Protein AF-A0A4Q0QHQ0-F1 (afdb_monomer_lite)

Organism: NCBI:txid1325107

Sequence (138 aa):
MHSSSEDHAFSLADEMQIGAAGAETFWRFRQLMLHGYKPNYEHSREDAFWFEHPRKSFAHRSVALYSTGVVRSIFAREDTVFERWDKEGFADFLRNVPHPNWWERSRETRQKIYTVIFAVILYSLLFLGIRIVTGMFK

Secondary structure (DSSP, 8-state):
---TTHHHHHHHHHHHHHHHHHHHHHHHHHHHHHTT-EEEEEEEETTEEEEE-S-TT-TT-EEEEETTS-EEESS-SS--EE-TT-HHHHHHHHHHSPPPPHHHHHHHHHHHHHHHHHHHHHHHHHHHHHHHHHHHT-

pLDDT: mean 84.76, std 11.81, range [51.62, 97.0]

Foldseek 3Di:
DPPPPVVVVVVVVVVVLLVLQQVLLVVLVVLCVVQAWDWDPVPADPFWTWTAHLDPPDQQRIWIQGSSNKIWRDRHPDTDIQHSPNPPVSVVVSVPRDRDDPCSVCVVVVVVVVVVVVVVVVVVVVVVVVVVVVVVVD

Radius of gyration: 25.5 Å; chains: 1; bounding box: 63×45×80 Å

Structure (mmCIF, N/CA/C/O backbone):
data_AF-A0A4Q0QHQ0-F1
#
_entry.id   AF-A0A4Q0QHQ0-F1
#
loop_
_atom_site.group_PDB
_atom_site.id
_atom_site.type_symbol
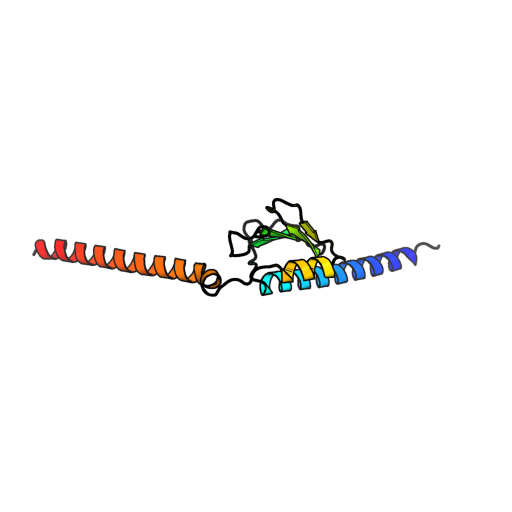_atom_site.label_atom_id
_atom_site.label_alt_id
_atom_site.label_comp_id
_atom_site.label_asym_id
_atom_site.label_entity_id
_atom_site.label_seq_id
_atom_site.pdbx_PDB_ins_code
_atom_site.Cartn_x
_atom_site.Cartn_y
_atom_site.Cartn_z
_atom_site.occupancy
_atom_site.B_iso_or_equiv
_atom_site.auth_seq_id
_atom_site.auth_comp_id
_atom_site.auth_asym_id
_atom_site.auth_atom_id
_atom_site.pdbx_PDB_model_num
ATOM 1 N N . MET A 1 1 ? 30.408 31.390 -30.129 1.00 51.62 1 MET A N 1
ATOM 2 C CA . MET A 1 1 ? 28.972 31.553 -29.809 1.00 51.62 1 MET A CA 1
ATOM 3 C C . MET A 1 1 ? 28.211 30.340 -30.342 1.00 51.62 1 MET A C 1
ATOM 5 O O . MET A 1 1 ? 27.749 30.365 -31.474 1.00 51.62 1 MET A O 1
ATOM 9 N N . HIS A 1 2 ? 28.164 29.245 -29.579 1.00 52.47 2 HIS A N 1
ATOM 10 C CA . HIS A 1 2 ? 27.413 28.023 -29.931 1.00 52.47 2 HIS A CA 1
ATOM 11 C C . HIS A 1 2 ? 26.701 27.389 -28.716 1.00 52.47 2 HIS A C 1
ATOM 13 O O . HIS A 1 2 ? 26.157 26.305 -28.825 1.00 52.47 2 HIS A O 1
ATOM 19 N N . SER A 1 3 ? 26.658 28.085 -27.571 1.00 55.19 3 SER A N 1
ATOM 20 C CA . SER A 1 3 ? 26.188 27.527 -26.290 1.00 55.19 3 SER A CA 1
ATOM 21 C C . SER A 1 3 ? 24.677 27.649 -26.051 1.00 55.19 3 SER A C 1
ATOM 23 O O . SER A 1 3 ? 24.160 27.017 -25.149 1.00 55.19 3 SER A O 1
ATOM 25 N N . SER A 1 4 ? 23.945 28.465 -26.819 1.00 59.22 4 SER A N 1
ATOM 26 C CA . SER A 1 4 ? 22.555 28.820 -26.465 1.00 59.22 4 SER A CA 1
ATOM 27 C C . SER A 1 4 ? 21.500 27.794 -26.901 1.00 59.22 4 SER A C 1
ATOM 29 O O . SER A 1 4 ? 20.364 27.868 -26.440 1.00 59.22 4 SER A O 1
ATOM 31 N N . SER A 1 5 ? 21.833 26.877 -27.812 1.00 58.81 5 SER A N 1
ATOM 32 C CA . SER A 1 5 ? 20.878 25.912 -28.381 1.00 58.81 5 SER A CA 1
ATOM 33 C C . SER A 1 5 ? 20.788 24.627 -27.552 1.00 58.81 5 SER A C 1
ATOM 35 O O . SER A 1 5 ? 19.720 24.026 -27.461 1.00 58.81 5 SER A O 1
ATOM 37 N N . GLU A 1 6 ? 21.904 24.209 -26.950 1.00 57.81 6 GLU A N 1
ATOM 38 C CA . GLU A 1 6 ? 22.004 22.965 -26.174 1.00 57.81 6 GLU A CA 1
ATOM 39 C C . GLU A 1 6 ? 21.346 23.108 -24.793 1.00 57.81 6 GLU A C 1
ATOM 41 O O . GLU A 1 6 ? 20.604 22.218 -24.378 1.00 57.81 6 GLU A O 1
ATOM 46 N N . ASP A 1 7 ? 21.488 24.270 -24.149 1.00 58.97 7 ASP A N 1
ATOM 47 C CA . ASP A 1 7 ? 20.887 24.552 -22.836 1.00 58.97 7 ASP A CA 1
ATOM 48 C C . ASP A 1 7 ? 19.343 24.548 -22.876 1.00 58.97 7 ASP A C 1
ATOM 50 O O . ASP A 1 7 ? 18.677 24.101 -21.939 1.00 58.97 7 ASP A O 1
ATOM 54 N N . HIS A 1 8 ? 18.744 24.981 -23.992 1.00 59.06 8 HIS A N 1
ATOM 55 C CA . HIS A 1 8 ? 17.288 24.950 -24.179 1.00 59.06 8 HIS A CA 1
ATOM 56 C C . HIS A 1 8 ? 16.748 23.553 -24.515 1.00 59.06 8 HIS A C 1
ATOM 58 O O . HIS A 1 8 ? 15.658 23.196 -24.065 1.00 59.06 8 HIS A O 1
ATOM 64 N N . ALA A 1 9 ? 17.495 22.750 -25.279 1.00 60.69 9 ALA A N 1
ATOM 65 C CA . ALA A 1 9 ? 17.111 21.373 -25.585 1.00 60.69 9 ALA A CA 1
ATOM 66 C C . ALA A 1 9 ? 17.186 20.472 -24.340 1.00 60.69 9 ALA A C 1
ATOM 68 O O . ALA A 1 9 ? 16.328 19.608 -24.157 1.00 60.69 9 ALA A O 1
ATOM 69 N N . PHE A 1 10 ? 18.165 20.716 -23.462 1.00 56.22 10 PHE A N 1
ATOM 70 C CA . PHE A 1 10 ? 18.301 20.017 -22.185 1.00 56.22 10 PHE A CA 1
ATOM 71 C C . PHE A 1 10 ? 17.127 20.325 -21.240 1.00 56.22 10 PHE A C 1
ATOM 73 O O . PHE A 1 10 ? 16.540 19.405 -20.681 1.00 56.22 10 PHE A O 1
ATOM 80 N N . SER A 1 11 ? 16.706 21.593 -21.151 1.00 65.62 11 SER A N 1
ATOM 81 C CA . SER A 1 11 ? 15.572 22.028 -20.317 1.00 65.62 11 SER A CA 1
ATOM 82 C C . SER A 1 11 ? 14.230 21.399 -20.731 1.00 65.62 11 SER A C 1
ATOM 84 O O . SER A 1 11 ? 13.492 20.889 -19.889 1.00 65.62 11 SER A O 1
ATOM 86 N N . LEU A 1 12 ? 13.935 21.340 -22.037 1.00 63.28 12 LEU A N 1
ATOM 87 C CA . LEU A 1 12 ? 12.697 20.728 -22.542 1.00 63.28 12 LEU A CA 1
ATOM 88 C C . LEU A 1 12 ? 12.671 19.205 -22.357 1.00 63.28 12 LEU A C 1
ATOM 90 O O . LEU A 1 12 ? 11.620 18.634 -22.060 1.00 63.28 12 LEU A O 1
ATOM 94 N N . ALA A 1 13 ? 13.815 18.536 -22.529 1.00 66.12 13 ALA A N 1
ATOM 95 C CA . ALA A 1 13 ? 13.920 17.099 -22.300 1.00 66.12 13 ALA A CA 1
ATOM 96 C C . ALA A 1 13 ? 13.694 16.749 -20.821 1.00 66.12 13 ALA A C 1
ATOM 98 O O . ALA A 1 13 ? 12.980 15.788 -20.529 1.00 66.12 13 ALA A O 1
ATOM 99 N N . ASP A 1 14 ? 14.239 17.551 -19.904 1.00 63.91 14 ASP A N 1
ATOM 100 C CA . ASP A 1 14 ? 14.051 17.376 -18.462 1.00 63.91 14 ASP A CA 1
ATOM 101 C C . ASP A 1 14 ? 12.592 17.627 -18.053 1.00 63.91 14 ASP A C 1
ATOM 103 O O . ASP A 1 14 ? 11.983 16.815 -17.356 1.00 63.91 14 ASP A O 1
ATOM 107 N N . GLU A 1 15 ? 11.967 18.687 -18.571 1.00 63.06 15 GLU A N 1
ATOM 108 C CA . GLU A 1 15 ? 10.570 19.019 -18.275 1.00 63.06 15 GLU A CA 1
ATOM 109 C C . GLU A 1 15 ? 9.596 17.943 -18.796 1.00 63.06 15 GLU A C 1
ATOM 111 O O . GLU A 1 15 ? 8.678 17.517 -18.083 1.00 63.06 15 GLU A O 1
ATOM 116 N N . MET A 1 16 ? 9.839 17.404 -19.998 1.00 65.38 16 MET A N 1
ATOM 117 C CA . MET A 1 16 ? 9.074 16.269 -20.531 1.00 65.38 16 MET A CA 1
ATOM 118 C C . MET A 1 16 ? 9.296 14.987 -19.717 1.00 65.38 16 MET A C 1
ATOM 120 O O . MET A 1 16 ? 8.347 14.228 -19.493 1.00 65.38 16 MET A O 1
ATOM 124 N N . GLN A 1 17 ? 10.519 14.735 -19.238 1.00 65.06 17 GLN A N 1
ATOM 125 C CA . GLN A 1 17 ? 10.809 13.573 -18.398 1.00 65.06 17 GLN A CA 1
ATOM 126 C C . GLN A 1 17 ? 10.149 13.666 -17.020 1.00 65.06 17 GLN A C 1
ATOM 128 O O . GLN A 1 17 ? 9.638 12.643 -16.543 1.00 65.06 17 GLN A O 1
ATOM 133 N N . ILE A 1 18 ? 10.105 14.859 -16.419 1.00 70.69 18 ILE A N 1
ATOM 134 C CA . ILE A 1 18 ? 9.417 15.143 -15.152 1.00 70.69 18 ILE A CA 1
ATOM 135 C C . ILE A 1 18 ? 7.903 14.977 -15.323 1.00 70.69 18 ILE A C 1
ATOM 137 O O . ILE A 1 18 ? 7.268 14.264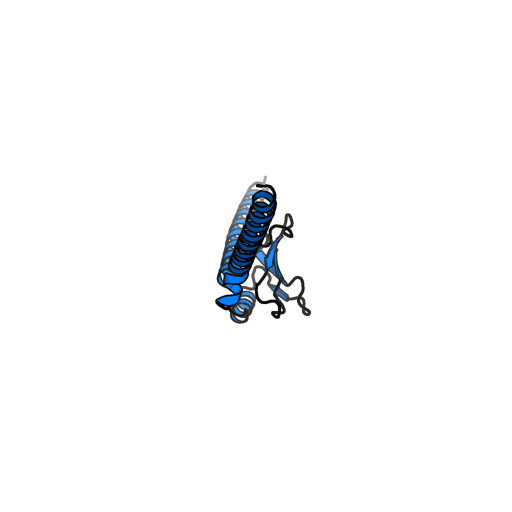 -14.541 1.00 70.69 18 ILE A O 1
ATOM 141 N N . GLY A 1 19 ? 7.318 15.543 -16.385 1.00 71.12 19 GLY A N 1
ATOM 142 C CA . GLY A 1 19 ? 5.889 15.404 -16.682 1.00 71.12 19 GLY A CA 1
ATOM 143 C C . GLY A 1 19 ? 5.468 13.946 -16.900 1.00 71.12 19 GLY A C 1
ATOM 144 O O . GLY A 1 19 ? 4.481 13.476 -16.328 1.00 71.12 19 GLY A O 1
ATOM 145 N N . ALA A 1 20 ? 6.266 13.186 -17.654 1.00 74.19 20 ALA 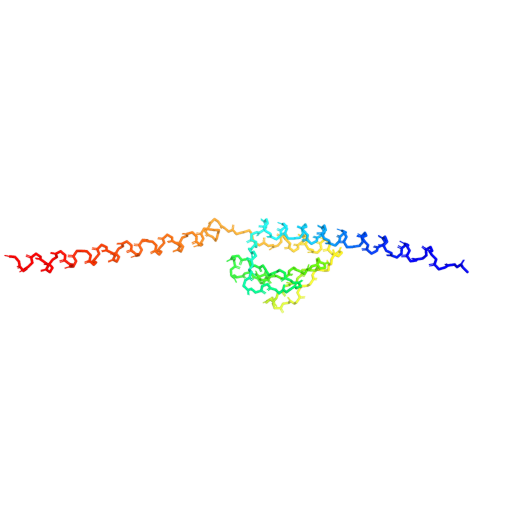A N 1
ATOM 146 C CA . ALA A 1 20 ? 6.039 11.757 -17.848 1.00 74.19 20 ALA A CA 1
ATOM 147 C C . ALA A 1 20 ? 6.238 10.942 -16.554 1.00 74.19 20 ALA A C 1
ATOM 149 O O . ALA A 1 20 ? 5.648 9.870 -16.418 1.00 74.19 20 ALA A O 1
ATOM 150 N N . ALA A 1 21 ? 7.070 11.410 -15.614 1.00 75.44 21 ALA A N 1
ATOM 151 C CA . ALA A 1 21 ? 7.304 10.723 -14.342 1.00 75.44 21 ALA A CA 1
ATOM 152 C C . ALA A 1 21 ? 6.081 10.882 -13.450 1.00 75.44 21 ALA A C 1
ATOM 154 O O . ALA A 1 21 ? 5.552 9.897 -12.945 1.00 75.44 21 ALA A O 1
ATOM 155 N N . GLY A 1 22 ? 5.573 12.112 -13.347 1.00 84.62 22 GLY A N 1
ATOM 156 C CA . GLY A 1 22 ? 4.368 12.420 -12.587 1.00 84.62 22 GLY A CA 1
ATOM 157 C C . GLY A 1 22 ? 3.144 11.652 -13.086 1.00 84.62 22 GLY A C 1
ATOM 158 O O . GLY A 1 22 ? 2.407 11.088 -12.277 1.00 84.62 22 GLY A O 1
ATOM 159 N N . ALA A 1 23 ? 2.952 11.565 -14.407 1.00 87.75 23 ALA A N 1
ATOM 160 C CA . ALA A 1 23 ? 1.840 10.816 -14.994 1.00 87.75 23 ALA A CA 1
ATOM 161 C C . ALA A 1 23 ? 1.897 9.315 -14.653 1.00 87.75 23 ALA A C 1
ATOM 163 O O . ALA A 1 23 ? 0.879 8.725 -14.284 1.00 87.75 23 ALA A O 1
ATOM 164 N N . GLU A 1 24 ? 3.084 8.708 -14.732 1.00 89.50 24 GLU A N 1
ATOM 165 C CA . GLU A 1 24 ? 3.282 7.293 -14.408 1.00 89.50 24 GLU A CA 1
ATOM 166 C C . GLU A 1 24 ? 3.093 7.029 -12.909 1.00 89.50 24 GLU A C 1
ATOM 168 O O . GLU A 1 24 ? 2.333 6.139 -12.526 1.00 89.50 24 GLU A O 1
ATOM 173 N N . THR A 1 25 ? 3.710 7.848 -12.052 1.00 91.94 25 THR A N 1
ATOM 174 C CA . THR A 1 25 ? 3.550 7.775 -10.595 1.00 91.94 25 THR A CA 1
ATOM 175 C C . THR A 1 25 ? 2.078 7.878 -10.206 1.00 91.94 25 THR A C 1
ATOM 177 O O . THR A 1 25 ? 1.580 7.057 -9.436 1.00 91.94 25 THR A O 1
ATOM 180 N N . PHE A 1 26 ? 1.344 8.833 -10.781 1.00 92.25 26 PHE A N 1
ATOM 181 C CA . PHE A 1 26 ? -0.080 9.004 -10.507 1.00 92.25 26 PHE A CA 1
ATOM 182 C C . PHE A 1 26 ? -0.923 7.820 -10.999 1.00 92.25 26 PHE A C 1
ATOM 184 O O . PHE A 1 26 ? -1.844 7.375 -10.307 1.00 92.25 26 PHE A O 1
ATOM 191 N N . TRP A 1 27 ? -0.605 7.265 -12.171 1.00 93.69 27 TRP A N 1
ATOM 192 C CA . TRP A 1 27 ? -1.280 6.068 -12.663 1.00 93.69 27 TRP A CA 1
ATOM 193 C C . TRP A 1 27 ? -1.066 4.881 -11.714 1.00 93.69 27 TRP A C 1
ATOM 195 O O . TRP A 1 27 ? -2.046 4.257 -11.299 1.00 93.69 27 TRP A O 1
ATOM 205 N N . ARG A 1 28 ? 0.176 4.620 -11.285 1.00 94.94 28 ARG A N 1
ATOM 206 C CA . ARG A 1 28 ? 0.504 3.539 -10.336 1.00 94.94 28 ARG A CA 1
ATOM 207 C C . ARG A 1 28 ? -0.160 3.744 -8.980 1.00 94.94 28 ARG A C 1
ATOM 209 O O . ARG A 1 28 ? -0.755 2.809 -8.448 1.00 94.94 28 ARG A O 1
ATOM 216 N N . PHE A 1 29 ? -0.146 4.975 -8.470 1.00 95.12 29 PHE A N 1
ATOM 217 C CA . PHE A 1 29 ? -0.865 5.376 -7.259 1.00 95.12 29 PHE A CA 1
ATOM 218 C C . PHE A 1 29 ? -2.343 4.975 -7.338 1.00 95.12 29 PHE A C 1
ATOM 220 O O . PHE A 1 29 ? -2.860 4.263 -6.473 1.00 95.12 29 PHE A O 1
ATOM 227 N N . ARG A 1 30 ? -3.020 5.375 -8.422 1.00 95.19 30 ARG A N 1
ATOM 228 C CA . ARG A 1 30 ? -4.435 5.059 -8.636 1.00 95.19 30 ARG A CA 1
ATOM 229 C C . ARG A 1 30 ? -4.666 3.553 -8.727 1.00 95.19 30 ARG A C 1
ATOM 231 O O . ARG A 1 30 ? -5.637 3.061 -8.156 1.00 95.19 30 ARG A O 1
ATOM 238 N N . GLN A 1 31 ? -3.802 2.819 -9.425 1.00 95.31 31 GLN A N 1
ATOM 239 C CA . GLN A 1 31 ? -3.946 1.370 -9.560 1.00 95.31 31 GLN A CA 1
ATOM 240 C C . GLN A 1 31 ? -3.808 0.641 -8.224 1.00 95.31 31 GLN A C 1
ATOM 242 O O . GLN A 1 31 ? -4.639 -0.216 -7.924 1.00 95.31 31 GLN A O 1
ATOM 247 N N . LEU A 1 32 ? -2.829 1.012 -7.396 1.00 95.12 32 LEU A N 1
ATOM 248 C CA . LEU A 1 32 ? -2.674 0.449 -6.054 1.00 95.12 32 LEU A CA 1
ATOM 249 C C . LEU A 1 32 ? -3.953 0.653 -5.230 1.00 95.12 32 LEU A C 1
ATOM 251 O O . LEU A 1 32 ? -4.487 -0.303 -4.663 1.00 95.12 32 LEU A O 1
ATOM 255 N N . MET A 1 33 ? -4.511 1.867 -5.239 1.00 93.38 33 MET A N 1
ATOM 256 C CA . MET A 1 33 ? -5.763 2.160 -4.534 1.00 93.38 33 MET A CA 1
ATOM 257 C C . MET A 1 33 ? -6.952 1.341 -5.049 1.00 93.38 33 MET A C 1
ATOM 259 O O . MET A 1 33 ? -7.731 0.817 -4.252 1.00 93.38 33 MET A O 1
ATOM 263 N N . LEU A 1 34 ? -7.091 1.192 -6.371 1.00 92.69 34 LEU A N 1
ATOM 264 C CA . LEU A 1 34 ? -8.156 0.378 -6.970 1.00 92.69 34 LEU A CA 1
ATOM 265 C C . LEU A 1 34 ? -8.064 -1.097 -6.557 1.00 92.69 34 LEU A C 1
ATOM 267 O O . LEU A 1 34 ? -9.093 -1.751 -6.383 1.00 92.69 34 LEU A O 1
ATOM 271 N N . HIS A 1 35 ? -6.850 -1.599 -6.332 1.00 93.44 35 HIS A N 1
ATOM 272 C CA . HIS A 1 35 ? -6.604 -2.961 -5.859 1.00 93.44 35 HIS A CA 1
ATOM 273 C C . HIS A 1 35 ? -6.659 -3.089 -4.329 1.00 93.44 35 HIS A C 1
ATOM 275 O O . HIS A 1 35 ? -6.412 -4.160 -3.788 1.00 93.44 35 HIS A O 1
ATOM 281 N N . GLY A 1 36 ? -7.071 -2.033 -3.621 1.00 91.62 36 GLY A N 1
ATOM 282 C CA . GLY A 1 36 ? -7.365 -2.085 -2.191 1.00 91.62 36 GLY A CA 1
ATOM 283 C C . GLY A 1 36 ? -6.202 -1.725 -1.278 1.00 91.62 36 GLY A C 1
ATOM 284 O O . GLY A 1 36 ? -6.357 -1.824 -0.059 1.00 91.62 36 GLY A O 1
ATOM 285 N N . TYR A 1 37 ? -5.070 -1.286 -1.828 1.00 94.12 37 TYR A N 1
ATOM 286 C CA . TYR A 1 37 ? -4.025 -0.678 -1.019 1.00 94.12 37 TYR A CA 1
ATOM 287 C C . TYR A 1 37 ? -4.497 0.654 -0.443 1.00 94.12 37 TYR A C 1
ATOM 289 O O . TYR A 1 37 ? -5.138 1.459 -1.121 1.00 94.12 37 TYR A O 1
ATOM 297 N N . LYS A 1 38 ? -4.142 0.904 0.815 1.00 92.94 38 LYS A N 1
ATOM 298 C CA . LYS A 1 38 ? -4.406 2.166 1.501 1.00 92.94 38 LYS A CA 1
ATOM 299 C C . LYS A 1 38 ? -3.098 2.911 1.748 1.00 92.94 38 LYS A C 1
ATOM 301 O O . LYS A 1 38 ? -2.146 2.271 2.194 1.00 92.94 38 LYS A O 1
ATOM 306 N N . PRO A 1 39 ? -3.041 4.228 1.497 1.00 92.94 39 PRO A N 1
ATOM 307 C CA . PRO A 1 39 ? -1.872 5.017 1.851 1.00 92.94 39 PRO A CA 1
ATOM 308 C C . PRO A 1 39 ? -1.674 5.014 3.373 1.00 92.94 39 PRO A C 1
ATOM 310 O O . PRO A 1 39 ? -2.615 5.242 4.135 1.00 92.94 39 PRO A O 1
ATOM 313 N N . ASN A 1 40 ? -0.445 4.745 3.805 1.00 91.31 40 ASN A N 1
ATOM 314 C CA . ASN A 1 40 ? 0.001 4.838 5.188 1.00 91.31 40 ASN A CA 1
ATOM 315 C C . ASN A 1 40 ? 0.848 6.111 5.342 1.00 91.31 40 ASN A C 1
ATOM 317 O O . ASN A 1 40 ? 2.044 6.135 5.041 1.00 91.31 40 ASN A O 1
ATOM 321 N N . TYR A 1 41 ? 0.207 7.187 5.797 1.00 85.44 41 TYR A N 1
ATOM 322 C CA . TYR A 1 41 ? 0.853 8.493 5.959 1.00 85.44 41 TYR A CA 1
ATOM 323 C C . TYR A 1 41 ? 1.828 8.547 7.137 1.00 85.44 41 TYR A C 1
ATOM 325 O O . TYR A 1 41 ? 2.733 9.370 7.123 1.00 85.44 41 TYR A O 1
ATOM 333 N N . GLU A 1 42 ? 1.688 7.659 8.124 1.00 84.88 42 GLU A N 1
ATOM 334 C CA . GLU A 1 42 ? 2.579 7.626 9.291 1.00 84.88 42 GLU A CA 1
ATOM 335 C C . GLU A 1 42 ? 4.003 7.198 8.915 1.00 84.88 42 GLU A C 1
ATOM 337 O O . GLU A 1 42 ? 4.964 7.608 9.558 1.00 84.88 42 GLU A O 1
ATOM 342 N N . HIS A 1 43 ? 4.140 6.389 7.861 1.00 80.25 43 HIS A N 1
ATOM 343 C CA . HIS A 1 43 ? 5.423 5.839 7.408 1.00 80.25 43 HIS A CA 1
ATOM 344 C C . HIS A 1 43 ? 5.916 6.457 6.097 1.00 80.25 43 HIS A C 1
ATOM 346 O O . HIS A 1 43 ? 6.982 6.087 5.605 1.00 80.25 43 HIS A O 1
ATOM 352 N N . SER A 1 44 ? 5.146 7.382 5.521 1.00 77.38 44 SER A N 1
ATOM 353 C CA . SER A 1 44 ? 5.532 8.050 4.282 1.00 77.38 44 SER A CA 1
ATOM 354 C C . SER A 1 44 ? 6.751 8.940 4.535 1.00 77.38 44 SER A C 1
ATOM 356 O O . SER A 1 44 ? 6.789 9.702 5.500 1.00 77.38 44 SER A O 1
ATOM 358 N N . ARG A 1 45 ? 7.766 8.806 3.680 1.00 78.19 45 ARG A N 1
ATOM 359 C CA . ARG A 1 45 ? 8.983 9.632 3.698 1.00 78.19 45 ARG A CA 1
ATOM 360 C C . ARG A 1 45 ? 8.904 10.670 2.585 1.00 78.19 45 ARG A C 1
ATOM 362 O O . ARG A 1 45 ? 8.045 10.567 1.714 1.00 78.19 45 ARG A O 1
ATOM 369 N N . GLU A 1 46 ? 9.806 11.649 2.609 1.00 74.44 46 GLU A N 1
ATOM 370 C CA . GLU A 1 46 ? 9.829 12.765 1.649 1.00 74.44 46 GLU A CA 1
ATOM 371 C C . GLU A 1 46 ? 9.827 12.312 0.176 1.00 74.44 46 GLU A C 1
ATOM 373 O O . GLU A 1 46 ? 9.281 13.007 -0.676 1.00 74.44 46 GLU A O 1
ATOM 378 N N . ASP A 1 47 ? 10.370 11.130 -0.126 1.00 86.94 47 ASP A N 1
ATOM 379 C CA . ASP A 1 47 ? 10.528 10.598 -1.481 1.00 86.94 47 ASP A CA 1
ATOM 380 C C . ASP A 1 47 ? 9.600 9.419 -1.829 1.00 86.94 47 ASP A C 1
ATOM 382 O O . ASP A 1 47 ? 9.571 8.991 -2.988 1.00 86.94 47 ASP A O 1
ATOM 386 N N . ALA A 1 48 ? 8.836 8.892 -0.862 1.00 91.12 48 ALA A N 1
ATOM 387 C CA . ALA A 1 48 ? 8.062 7.667 -1.040 1.00 91.12 48 ALA A CA 1
ATOM 388 C C . ALA A 1 48 ? 6.738 7.647 -0.265 1.00 91.12 48 ALA A C 1
ATOM 390 O O . ALA A 1 48 ? 6.690 7.789 0.961 1.00 91.12 48 ALA A O 1
ATOM 391 N N . PHE A 1 49 ? 5.666 7.325 -0.986 1.00 92.38 49 PHE A N 1
ATOM 392 C CA . PHE A 1 49 ? 4.356 7.029 -0.421 1.00 92.38 49 PHE A CA 1
ATOM 393 C C . PHE A 1 49 ? 4.255 5.555 -0.058 1.00 92.38 49 PHE A C 1
ATOM 395 O O . PHE A 1 49 ? 4.442 4.675 -0.900 1.00 92.38 49 PHE A O 1
ATOM 402 N N . TRP A 1 50 ? 3.930 5.283 1.201 1.00 94.38 50 TRP A N 1
ATOM 403 C CA . TRP A 1 50 ? 3.763 3.920 1.689 1.00 94.38 50 TRP A CA 1
ATOM 404 C C . TRP A 1 50 ? 2.321 3.471 1.526 1.00 94.38 50 TRP A C 1
ATOM 406 O O . TRP A 1 50 ? 1.386 4.231 1.766 1.00 94.38 50 TRP A O 1
ATOM 416 N N . PHE A 1 51 ? 2.144 2.211 1.157 1.00 94.88 51 PHE A N 1
ATOM 417 C CA . PHE A 1 51 ? 0.848 1.595 0.944 1.00 94.88 51 PHE A CA 1
ATOM 418 C C . PHE A 1 51 ? 0.758 0.273 1.679 1.00 94.88 51 PHE A C 1
ATOM 420 O O . PHE A 1 51 ? 1.690 -0.528 1.652 1.00 94.88 51 PHE A O 1
ATOM 427 N N . GLU A 1 52 ? -0.402 0.012 2.272 1.00 93.75 52 GLU A N 1
ATOM 428 C CA . GLU A 1 52 ? -0.706 -1.254 2.922 1.00 93.75 52 GLU A CA 1
ATOM 429 C C . GLU A 1 52 ? -1.957 -1.908 2.354 1.00 93.75 52 GLU A C 1
ATOM 431 O O . GLU A 1 52 ? -3.021 -1.300 2.239 1.00 93.75 52 GLU A O 1
ATOM 436 N N . HIS A 1 53 ? -1.839 -3.195 2.064 1.00 93.19 53 HIS A N 1
ATOM 437 C CA . HIS A 1 53 ? -2.951 -4.054 1.724 1.00 93.19 53 HIS A CA 1
ATOM 438 C C . HIS A 1 53 ? -3.624 -4.583 3.009 1.00 93.19 53 HIS A C 1
ATOM 440 O O . HIS A 1 53 ? -2.935 -4.980 3.958 1.00 93.19 53 HIS A O 1
ATOM 446 N N . PRO A 1 54 ? -4.967 -4.655 3.079 1.00 90.19 54 PRO A N 1
ATOM 447 C CA . PRO A 1 54 ? -5.673 -5.117 4.279 1.00 90.19 54 PRO A CA 1
ATOM 448 C C . PRO A 1 54 ? -5.476 -6.614 4.570 1.00 90.19 54 PRO A C 1
ATOM 450 O O . PRO A 1 54 ? -5.609 -7.054 5.719 1.00 90.19 54 PRO A O 1
ATOM 453 N N . ARG A 1 55 ? -5.152 -7.412 3.546 1.00 90.06 55 ARG A N 1
ATOM 454 C CA . ARG A 1 55 ? -4.931 -8.856 3.684 1.00 90.06 55 ARG A CA 1
ATOM 455 C C . ARG A 1 55 ? -3.545 -9.145 4.257 1.00 90.06 55 ARG A C 1
ATOM 457 O O . ARG A 1 55 ? -2.542 -9.066 3.556 1.00 90.06 55 ARG A O 1
ATOM 464 N N . LYS A 1 56 ? -3.504 -9.542 5.532 1.00 85.69 56 LYS A N 1
ATOM 465 C CA . LYS A 1 56 ? -2.256 -9.767 6.286 1.00 85.69 56 LYS A CA 1
ATOM 466 C C . LYS A 1 56 ? -1.377 -10.905 5.766 1.00 85.69 56 LYS A C 1
ATOM 468 O O . LYS A 1 56 ? -0.176 -10.862 5.980 1.00 85.69 56 LYS A O 1
ATOM 473 N N . SER A 1 57 ? -1.972 -11.914 5.132 1.00 87.38 57 SER A N 1
ATOM 474 C CA . SER A 1 57 ? -1.251 -13.082 4.613 1.00 87.38 57 SER A CA 1
ATOM 475 C C . SER A 1 57 ? -0.623 -12.863 3.237 1.00 87.38 57 SER A C 1
ATOM 477 O O . SER A 1 57 ? 0.028 -13.766 2.723 1.00 87.38 57 SER A O 1
ATOM 479 N N . PHE A 1 58 ? -0.831 -11.699 2.618 1.00 89.62 58 PHE A N 1
ATOM 480 C CA . PHE A 1 58 ? -0.260 -11.405 1.311 1.00 89.62 58 PHE A CA 1
ATOM 481 C C . PHE A 1 58 ? 1.209 -10.982 1.442 1.00 89.62 58 PHE A C 1
ATOM 483 O O . PHE A 1 58 ? 1.524 -10.108 2.246 1.00 89.62 58 PHE A O 1
ATOM 490 N N . ALA A 1 59 ? 2.103 -11.584 0.653 1.00 89.69 59 ALA A N 1
ATOM 491 C CA . ALA A 1 59 ? 3.547 -11.348 0.755 1.00 89.69 59 ALA A CA 1
ATOM 492 C C . ALA A 1 59 ? 3.932 -9.888 0.462 1.00 89.69 59 ALA A C 1
ATOM 494 O O . ALA A 1 59 ? 4.744 -9.304 1.174 1.00 89.69 59 ALA A O 1
ATOM 495 N N . HIS A 1 60 ? 3.279 -9.264 -0.520 1.00 91.44 60 HIS A N 1
ATOM 496 C CA . HIS A 1 60 ? 3.498 -7.864 -0.901 1.00 91.44 60 HIS A CA 1
ATOM 497 C C . HIS A 1 60 ? 2.494 -6.932 -0.221 1.00 91.44 60 HIS A C 1
ATOM 499 O O . HIS A 1 60 ? 1.954 -6.006 -0.830 1.00 91.44 60 HIS A O 1
ATOM 505 N N . ARG A 1 61 ? 2.186 -7.204 1.055 1.00 91.56 61 ARG A N 1
ATOM 506 C CA . ARG A 1 61 ? 1.234 -6.403 1.832 1.00 91.56 61 ARG A CA 1
ATOM 507 C C . ARG A 1 61 ? 1.638 -4.934 1.874 1.00 91.56 61 ARG A C 1
ATOM 509 O O . ARG A 1 61 ? 0.758 -4.085 1.816 1.00 91.56 61 ARG A O 1
ATOM 516 N N . SER A 1 62 ? 2.928 -4.644 1.992 1.00 93.69 62 SER A N 1
ATOM 517 C CA . SER A 1 62 ? 3.423 -3.275 2.086 1.00 93.69 62 SER A CA 1
ATOM 518 C C . SER A 1 62 ? 4.286 -2.944 0.885 1.00 93.69 62 SER A C 1
ATOM 520 O O . SER A 1 62 ? 5.284 -3.624 0.635 1.00 93.69 62 SER A O 1
ATOM 522 N N . VAL A 1 63 ? 3.910 -1.888 0.173 1.00 95.06 63 VAL A N 1
ATOM 523 C CA . VAL A 1 63 ? 4.651 -1.389 -0.986 1.00 95.06 63 VAL A CA 1
ATOM 524 C C . VAL A 1 63 ? 4.935 0.101 -0.826 1.00 95.06 63 VAL A C 1
ATOM 526 O O . VAL A 1 63 ? 4.120 0.838 -0.276 1.00 95.06 63 VAL A O 1
ATOM 529 N N . ALA A 1 64 ? 6.097 0.543 -1.291 1.00 95.00 64 ALA A N 1
ATOM 530 C CA . ALA A 1 64 ? 6.461 1.947 -1.420 1.00 95.00 64 ALA A CA 1
ATOM 531 C C . ALA A 1 64 ? 6.336 2.354 -2.888 1.00 95.00 64 ALA A C 1
ATOM 533 O O . ALA A 1 64 ? 6.830 1.644 -3.762 1.00 95.00 64 ALA A O 1
ATOM 534 N N . LEU A 1 65 ? 5.708 3.496 -3.149 1.00 95.12 65 LEU A N 1
ATOM 535 C CA . LEU A 1 65 ? 5.714 4.170 -4.442 1.00 95.12 65 LEU A CA 1
ATOM 536 C C . LEU A 1 65 ? 6.564 5.432 -4.320 1.00 95.12 65 LEU A C 1
ATOM 538 O O . LEU A 1 65 ? 6.209 6.354 -3.586 1.00 95.12 65 LEU A O 1
ATOM 542 N N . TYR A 1 66 ? 7.666 5.469 -5.054 1.00 93.25 66 TYR A N 1
ATOM 543 C CA . TYR A 1 66 ? 8.573 6.608 -5.087 1.00 93.25 66 TYR A CA 1
ATOM 544 C C . TYR A 1 66 ? 8.067 7.687 -6.047 1.00 93.25 66 TYR A C 1
ATOM 546 O O . TYR A 1 66 ? 7.367 7.392 -7.020 1.00 93.25 66 TYR A O 1
ATOM 554 N N . SER A 1 67 ? 8.469 8.938 -5.819 1.00 89.50 67 SER A N 1
ATOM 555 C CA . SER A 1 67 ? 8.162 10.069 -6.713 1.00 89.50 67 SER A CA 1
ATOM 556 C C . SER A 1 67 ? 8.632 9.841 -8.159 1.00 89.50 67 SER A C 1
ATOM 558 O O . SER A 1 67 ? 8.005 10.324 -9.102 1.00 89.50 67 SER A O 1
ATOM 560 N N . THR A 1 68 ? 9.676 9.028 -8.338 1.00 90.00 68 THR A N 1
ATOM 561 C CA . THR A 1 68 ? 10.231 8.590 -9.629 1.00 90.00 68 THR A CA 1
ATOM 562 C C . THR A 1 68 ? 9.348 7.596 -10.392 1.00 90.00 68 THR A C 1
ATOM 564 O O . THR A 1 68 ? 9.652 7.269 -11.539 1.00 90.00 68 THR A O 1
ATOM 567 N N . GLY A 1 69 ? 8.279 7.085 -9.775 1.00 89.69 69 GLY A N 1
ATOM 568 C CA . GLY A 1 69 ? 7.380 6.081 -10.350 1.00 89.69 69 GLY A CA 1
ATOM 569 C C . GLY A 1 69 ? 7.802 4.638 -10.077 1.00 89.69 69 GLY A C 1
ATOM 570 O O . GLY A 1 69 ? 7.107 3.709 -10.485 1.00 89.69 69 GLY A O 1
ATOM 571 N N . VAL A 1 70 ? 8.910 4.421 -9.366 1.00 93.44 70 VAL A N 1
ATOM 572 C CA . VAL A 1 70 ? 9.343 3.083 -8.938 1.00 93.44 70 VAL A CA 1
ATOM 573 C C . VAL A 1 70 ? 8.424 2.568 -7.832 1.00 93.44 70 VAL A C 1
ATOM 575 O O . VAL A 1 70 ? 8.094 3.305 -6.903 1.00 93.44 70 VAL A O 1
ATOM 578 N N . VAL A 1 71 ? 8.029 1.296 -7.912 1.00 94.44 71 VAL A N 1
ATOM 579 C CA . VAL A 1 71 ? 7.274 0.615 -6.850 1.00 94.44 71 VAL A CA 1
ATOM 580 C C . VAL A 1 71 ? 8.122 -0.502 -6.267 1.00 94.44 71 VAL A C 1
ATOM 582 O O . VAL A 1 71 ? 8.675 -1.304 -7.010 1.00 94.44 71 VAL A O 1
ATOM 585 N N . ARG A 1 72 ? 8.218 -0.580 -4.940 1.00 94.69 72 ARG A N 1
ATOM 586 C CA . ARG A 1 72 ? 9.003 -1.608 -4.246 1.00 94.69 72 ARG A CA 1
ATOM 587 C C . ARG A 1 72 ? 8.207 -2.274 -3.140 1.00 94.69 72 ARG A C 1
ATOM 589 O O . ARG A 1 72 ? 7.540 -1.597 -2.363 1.00 94.69 72 ARG A O 1
ATOM 596 N N . SER A 1 73 ? 8.324 -3.590 -3.022 1.00 92.81 73 SER A N 1
ATOM 597 C CA . SER A 1 73 ? 7.793 -4.334 -1.882 1.00 92.81 73 SER A CA 1
ATOM 598 C C . SER A 1 73 ? 8.731 -4.219 -0.675 1.00 92.81 73 SER A C 1
ATOM 600 O O . SER A 1 73 ? 9.897 -4.576 -0.768 1.00 92.81 73 SER A O 1
ATOM 602 N N . ILE A 1 74 ? 8.239 -3.730 0.467 1.00 86.56 74 ILE A N 1
ATOM 603 C CA . ILE A 1 74 ? 9.097 -3.343 1.609 1.00 86.56 74 ILE A CA 1
ATOM 604 C C . ILE A 1 74 ? 9.379 -4.521 2.557 1.00 86.56 74 ILE A C 1
ATOM 606 O O . ILE A 1 74 ? 10.434 -4.585 3.180 1.00 86.56 74 ILE A O 1
ATOM 610 N N . PHE A 1 75 ? 8.441 -5.466 2.669 1.00 80.06 75 PHE A N 1
ATOM 611 C CA . PHE A 1 75 ? 8.511 -6.576 3.636 1.00 80.06 75 PHE A CA 1
ATOM 612 C C . PHE A 1 75 ? 8.295 -7.956 3.006 1.00 80.06 75 PHE A C 1
ATOM 614 O O . PHE A 1 75 ? 8.032 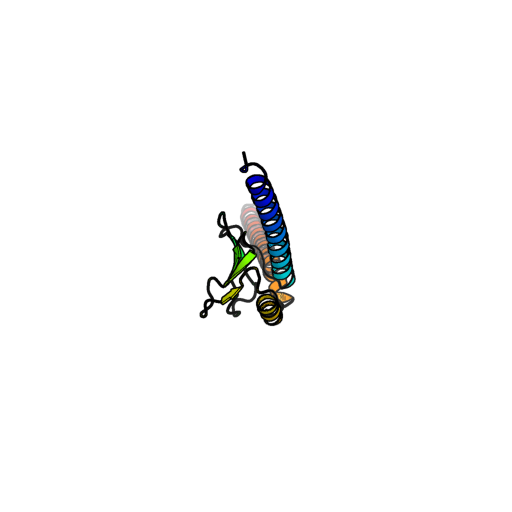-8.927 3.719 1.00 80.06 75 PHE A O 1
ATOM 621 N N . ALA A 1 76 ? 8.371 -8.059 1.678 1.00 81.38 76 ALA A N 1
ATOM 622 C CA . ALA A 1 76 ? 8.312 -9.364 1.035 1.00 81.38 76 ALA A CA 1
ATOM 623 C C . ALA A 1 76 ? 9.634 -10.110 1.239 1.00 81.38 76 ALA A C 1
ATOM 625 O O . ALA A 1 76 ? 10.699 -9.508 1.344 1.00 81.38 76 ALA A O 1
ATOM 626 N N . ARG A 1 77 ? 9.550 -11.443 1.293 1.00 76.19 77 ARG A N 1
ATOM 627 C CA . ARG A 1 77 ? 10.728 -12.318 1.379 1.00 76.19 77 ARG A CA 1
ATOM 628 C C . ARG A 1 77 ? 11.621 -12.196 0.139 1.00 76.19 77 ARG A C 1
ATOM 630 O O . ARG A 1 77 ? 12.822 -12.412 0.236 1.00 76.19 77 ARG A O 1
ATOM 637 N N . GLU A 1 78 ? 11.016 -11.851 -0.991 1.00 81.94 78 GLU A N 1
ATOM 638 C CA . GLU A 1 78 ? 11.682 -11.542 -2.250 1.00 81.94 78 GLU A CA 1
ATOM 639 C C . GLU A 1 78 ? 11.582 -10.035 -2.498 1.00 81.94 78 GLU A C 1
ATOM 641 O O . GLU A 1 78 ? 10.503 -9.447 -2.382 1.00 81.94 78 GLU A O 1
ATOM 646 N N . ASP A 1 79 ? 12.717 -9.408 -2.805 1.00 80.00 79 ASP A N 1
ATOM 647 C CA . ASP A 1 79 ? 12.789 -7.978 -3.096 1.00 80.00 79 ASP A CA 1
ATOM 648 C C . ASP A 1 79 ? 12.243 -7.727 -4.504 1.00 80.00 79 ASP A C 1
ATOM 650 O O . ASP A 1 79 ? 12.942 -7.875 -5.504 1.00 80.00 79 ASP A O 1
ATOM 654 N N . THR A 1 80 ? 10.950 -7.424 -4.589 1.00 88.69 80 THR A N 1
ATOM 655 C CA . THR A 1 80 ? 10.297 -7.108 -5.859 1.00 88.69 80 THR A CA 1
ATOM 656 C C . THR A 1 80 ? 10.318 -5.603 -6.085 1.00 88.69 80 THR A C 1
ATOM 658 O O . THR A 1 80 ? 9.705 -4.843 -5.324 1.00 88.69 80 THR A O 1
ATOM 661 N N . VAL A 1 81 ? 11.011 -5.187 -7.146 1.00 92.81 81 VAL A N 1
ATOM 662 C CA . VAL A 1 81 ? 11.113 -3.796 -7.593 1.00 92.81 81 VAL A CA 1
ATOM 663 C C . VAL A 1 81 ? 10.541 -3.692 -9.000 1.00 92.81 81 VAL A C 1
ATOM 665 O O . VAL A 1 81 ? 10.970 -4.405 -9.899 1.00 92.81 81 VAL A O 1
ATOM 668 N N . PHE A 1 82 ? 9.591 -2.783 -9.185 1.00 92.56 82 PHE A N 1
ATOM 669 C CA . PHE A 1 82 ? 9.007 -2.448 -10.476 1.00 92.56 82 PHE A CA 1
ATOM 670 C C . PHE A 1 82 ? 9.542 -1.092 -10.901 1.00 92.56 82 PHE A C 1
ATOM 672 O O . PHE A 1 82 ? 9.142 -0.046 -10.370 1.00 92.56 82 PHE A O 1
ATOM 679 N N . GLU A 1 83 ? 10.457 -1.100 -11.863 1.00 91.81 83 GLU A N 1
ATOM 680 C CA . GLU A 1 83 ? 10.998 0.127 -12.430 1.00 91.81 83 GLU A CA 1
ATOM 681 C C . GLU A 1 83 ? 9.904 0.958 -13.103 1.00 91.81 83 GLU A C 1
ATOM 683 O O . GLU A 1 83 ? 8.842 0.451 -13.467 1.00 91.81 83 GLU A O 1
ATOM 688 N N . ARG A 1 84 ? 10.161 2.254 -13.291 1.00 87.38 84 ARG A N 1
ATOM 689 C CA . ARG A 1 84 ? 9.222 3.193 -13.925 1.00 87.38 84 ARG A CA 1
ATOM 690 C C . ARG A 1 84 ? 8.737 2.711 -15.299 1.00 87.38 84 ARG A C 1
ATOM 692 O O . ARG A 1 84 ? 7.577 2.911 -15.647 1.00 87.38 84 ARG A O 1
ATOM 699 N N . TRP A 1 85 ? 9.621 2.087 -16.072 1.00 87.12 85 TRP A N 1
ATOM 700 C CA . TRP A 1 85 ? 9.337 1.633 -17.436 1.00 87.12 85 TRP A CA 1
ATOM 701 C C . TRP A 1 85 ? 8.678 0.250 -17.485 1.00 87.12 85 TRP A C 1
ATOM 703 O O . TRP A 1 85 ? 8.091 -0.108 -18.504 1.00 87.12 85 TRP A O 1
ATOM 713 N N . ASP A 1 86 ? 8.718 -0.499 -16.381 1.00 91.31 86 ASP A N 1
ATOM 714 C CA . ASP A 1 86 ? 8.165 -1.849 -16.281 1.00 91.31 86 ASP A CA 1
ATOM 715 C C . ASP A 1 86 ? 6.646 -1.824 -16.048 1.00 91.31 86 ASP A C 1
ATOM 717 O O . ASP A 1 86 ? 6.135 -2.025 -14.944 1.00 91.31 86 ASP A O 1
ATOM 721 N N . LYS A 1 87 ? 5.902 -1.495 -17.106 1.00 91.00 87 LYS A N 1
ATOM 722 C CA . LYS A 1 87 ? 4.433 -1.450 -17.069 1.00 91.00 87 LYS A CA 1
ATOM 723 C C . LYS A 1 87 ? 3.812 -2.838 -17.024 1.00 91.00 87 LYS A C 1
ATOM 725 O O . LYS A 1 87 ? 2.798 -3.022 -16.354 1.00 91.00 87 LYS A O 1
ATOM 730 N N . GLU A 1 88 ? 4.396 -3.786 -17.747 1.00 93.25 88 GLU A N 1
ATOM 731 C CA . GLU A 1 88 ? 3.876 -5.148 -17.857 1.00 93.25 88 GLU A CA 1
ATOM 732 C C . GLU A 1 88 ? 4.083 -5.918 -16.555 1.00 93.25 88 GLU A C 1
ATOM 734 O O . GLU A 1 88 ? 3.107 -6.438 -16.014 1.00 93.25 88 GLU A O 1
ATOM 739 N N . GLY A 1 89 ? 5.289 -5.885 -15.976 1.00 93.38 89 GLY A N 1
ATOM 740 C CA . GLY A 1 89 ? 5.569 -6.530 -14.695 1.00 93.38 89 GLY A CA 1
ATOM 741 C C . GLY A 1 89 ? 4.716 -5.959 -13.566 1.00 93.38 89 GLY A C 1
ATOM 742 O O . GLY A 1 89 ? 4.151 -6.710 -12.767 1.00 93.38 89 GLY A O 1
ATOM 743 N N . PHE A 1 90 ? 4.512 -4.638 -13.544 1.00 94.75 90 PHE A N 1
ATOM 744 C CA . PHE A 1 90 ? 3.601 -4.020 -12.584 1.00 94.75 90 PHE A CA 1
ATOM 745 C C . PHE A 1 90 ? 2.132 -4.421 -12.810 1.00 94.75 90 PHE A C 1
ATOM 747 O O . PHE A 1 90 ? 1.408 -4.688 -11.850 1.00 94.75 90 PHE A O 1
ATOM 754 N N . ALA A 1 91 ? 1.665 -4.497 -14.059 1.00 94.31 91 ALA A N 1
ATOM 755 C CA . ALA A 1 91 ? 0.303 -4.939 -14.359 1.00 94.31 91 ALA A CA 1
ATOM 756 C C . ALA A 1 91 ? 0.074 -6.408 -13.965 1.00 94.31 91 ALA A C 1
ATOM 758 O O . ALA A 1 91 ? -0.971 -6.739 -13.400 1.00 94.31 91 ALA A O 1
ATOM 759 N N . ASP A 1 92 ? 1.052 -7.277 -14.208 1.00 94.44 92 ASP A N 1
ATOM 760 C CA . ASP A 1 92 ? 0.999 -8.681 -13.805 1.00 94.44 92 ASP A CA 1
ATOM 761 C C . ASP A 1 92 ? 1.058 -8.843 -12.289 1.00 94.44 92 ASP A C 1
ATOM 763 O O . ASP A 1 92 ? 0.320 -9.651 -11.719 1.00 94.44 92 ASP A O 1
ATOM 767 N N . PHE A 1 93 ? 1.844 -8.017 -11.603 1.00 93.75 93 PHE A N 1
ATOM 768 C CA . PHE A 1 93 ? 1.789 -7.918 -10.152 1.00 93.75 93 PHE A CA 1
ATOM 769 C C . PHE A 1 93 ? 0.374 -7.591 -9.663 1.00 93.75 93 PHE A C 1
ATOM 771 O O . PHE A 1 93 ? -0.160 -8.318 -8.826 1.00 93.75 93 PHE A O 1
ATOM 778 N N . LEU A 1 94 ? -0.270 -6.561 -10.222 1.00 94.38 94 LEU A N 1
ATOM 779 C CA . LEU A 1 94 ? -1.624 -6.154 -9.827 1.00 94.38 94 LEU A CA 1
ATOM 780 C C . LEU A 1 94 ? -2.669 -7.250 -10.056 1.00 94.38 94 LEU A C 1
ATOM 782 O O . LEU A 1 94 ? -3.551 -7.426 -9.218 1.00 94.38 94 LEU A O 1
ATOM 786 N N . ARG A 1 95 ? -2.552 -8.027 -11.140 1.00 93.25 95 ARG A N 1
ATOM 787 C CA . ARG A 1 95 ? -3.430 -9.185 -11.402 1.00 93.25 95 ARG A CA 1
ATOM 788 C C . ARG A 1 95 ? -3.330 -10.253 -10.313 1.00 93.25 95 ARG A C 1
ATOM 790 O O . ARG A 1 95 ? -4.310 -10.941 -10.041 1.00 93.25 95 ARG A O 1
ATOM 797 N N . ASN A 1 96 ? -2.162 -10.374 -9.688 1.00 91.56 96 ASN A N 1
ATOM 798 C CA . ASN A 1 96 ? -1.908 -11.307 -8.594 1.00 91.56 96 ASN A CA 1
ATOM 799 C C . ASN A 1 96 ? -2.242 -10.724 -7.211 1.00 91.56 96 ASN A C 1
ATOM 801 O O . ASN A 1 96 ? -2.222 -11.457 -6.217 1.00 91.56 96 ASN A O 1
ATOM 805 N N . VAL A 1 97 ? -2.571 -9.429 -7.117 1.00 92.38 97 VAL A N 1
ATOM 806 C CA . VAL A 1 97 ? -3.006 -8.822 -5.856 1.00 92.38 97 VAL A CA 1
ATOM 807 C C . VAL A 1 97 ? -4.384 -9.380 -5.493 1.00 92.38 97 VAL A C 1
ATOM 809 O O . VAL A 1 97 ? -5.349 -9.220 -6.244 1.00 92.38 97 VAL A O 1
ATOM 812 N N . PRO A 1 98 ? -4.527 -10.027 -4.325 1.00 90.81 98 PRO A N 1
ATOM 813 C CA . PRO A 1 98 ? -5.799 -10.594 -3.923 1.00 90.81 98 PRO A CA 1
ATOM 814 C C . PRO A 1 98 ? -6.813 -9.483 -3.661 1.00 90.81 98 PRO A C 1
ATOM 816 O O . PRO A 1 98 ? -6.593 -8.638 -2.797 1.00 90.81 98 PRO A O 1
ATOM 819 N N . HIS A 1 99 ? -7.970 -9.537 -4.320 1.00 86.25 99 HIS A N 1
ATOM 820 C CA . HIS A 1 99 ? -9.035 -8.580 -4.040 1.00 86.25 99 HIS A CA 1
ATOM 821 C C . HIS A 1 99 ? -9.461 -8.639 -2.563 1.00 86.25 99 HIS A C 1
AT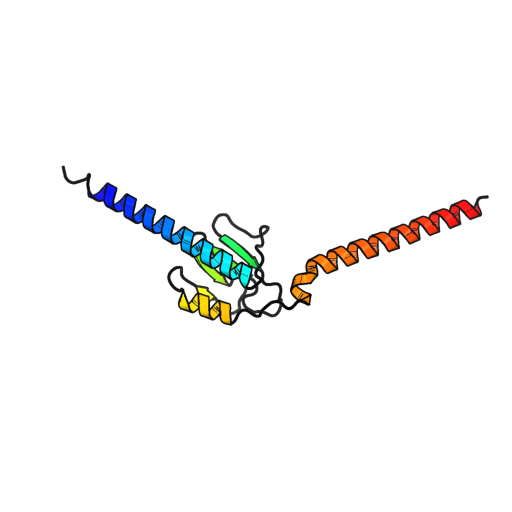OM 823 O O . HIS A 1 99 ? -9.745 -9.728 -2.047 1.00 86.25 99 HIS A O 1
ATOM 829 N N . PRO A 1 100 ? -9.547 -7.487 -1.874 1.00 81.81 100 PRO A N 1
ATOM 830 C CA . PRO A 1 100 ? -9.992 -7.454 -0.491 1.00 81.81 100 PRO A CA 1
ATOM 831 C C . PRO A 1 100 ? -11.451 -7.890 -0.408 1.00 81.81 100 PRO A C 1
ATOM 833 O O . PRO A 1 100 ? -12.313 -7.363 -1.121 1.00 81.81 100 PRO A O 1
ATOM 836 N N . ASN A 1 101 ? -11.742 -8.831 0.486 1.00 83.19 101 ASN A N 1
ATOM 837 C CA . ASN A 1 101 ? -13.114 -9.283 0.683 1.00 83.19 101 ASN A CA 1
ATOM 838 C C . ASN A 1 101 ? -13.957 -8.192 1.389 1.00 83.19 101 ASN A C 1
ATOM 840 O O . ASN A 1 101 ? -13.436 -7.252 2.000 1.00 83.19 101 ASN A O 1
ATOM 844 N N . TRP A 1 102 ? -15.289 -8.304 1.314 1.00 78.31 102 TRP A N 1
ATOM 845 C CA . TRP A 1 102 ? -16.219 -7.348 1.947 1.00 78.31 102 TRP A CA 1
ATOM 846 C C . TRP A 1 102 ? -15.962 -7.164 3.451 1.00 78.31 102 TRP A C 1
ATOM 848 O O . TRP A 1 102 ? -16.140 -6.077 4.013 1.00 78.31 102 TRP A O 1
ATOM 858 N N . TRP A 1 103 ? -15.490 -8.221 4.108 1.00 78.94 103 TRP A N 1
ATOM 859 C CA . TRP A 1 103 ? -15.111 -8.185 5.510 1.00 78.94 103 TRP A CA 1
ATOM 860 C C . TRP A 1 103 ? -13.850 -7.322 5.711 1.00 78.94 103 TRP A C 1
ATOM 862 O O . TRP A 1 103 ? -13.859 -6.389 6.508 1.00 78.94 103 TRP A O 1
ATOM 872 N N . GLU A 1 104 ? -12.779 -7.538 4.967 1.00 80.38 104 GLU A N 1
ATOM 873 C CA . GLU A 1 104 ? -11.521 -6.796 5.069 1.00 80.38 104 GLU A CA 1
ATOM 874 C C . GLU A 1 104 ? -11.714 -5.297 4.821 1.00 80.38 104 GLU A C 1
ATOM 876 O O . GLU A 1 104 ? -11.172 -4.485 5.572 1.00 80.38 104 GLU A O 1
ATOM 881 N N . ARG A 1 105 ? -12.573 -4.922 3.862 1.00 73.56 105 ARG A N 1
ATOM 882 C CA . ARG A 1 105 ? -12.916 -3.513 3.598 1.00 73.56 105 ARG A CA 1
ATOM 883 C C . ARG A 1 105 ? -13.594 -2.825 4.785 1.00 73.56 105 ARG A C 1
ATOM 885 O O . ARG A 1 105 ? -13.319 -1.662 5.058 1.00 73.56 105 ARG A O 1
ATOM 892 N N . SER A 1 106 ? -14.459 -3.539 5.503 1.00 78.62 106 SER A N 1
ATOM 893 C CA . SER A 1 106 ? -15.267 -2.992 6.604 1.00 78.62 106 SER A CA 1
ATOM 894 C C . SER A 1 106 ? -14.602 -3.090 7.980 1.00 78.62 106 SER A C 1
ATOM 896 O O . SER A 1 106 ? -15.217 -2.715 8.976 1.00 78.62 106 SER A O 1
ATOM 898 N N . ARG A 1 107 ? -13.370 -3.607 8.084 1.00 74.31 107 ARG A N 1
ATOM 899 C CA . ARG A 1 107 ? -12.717 -3.864 9.380 1.00 74.31 107 ARG A CA 1
ATOM 900 C C . ARG A 1 107 ? -12.570 -2.607 10.244 1.00 74.31 107 ARG A C 1
ATOM 902 O O . ARG A 1 107 ? -12.893 -2.666 11.426 1.00 74.31 107 ARG A O 1
ATOM 909 N N . GLU A 1 108 ? -12.126 -1.493 9.668 1.00 73.12 108 GLU A N 1
ATOM 910 C CA . GLU A 1 108 ? -12.006 -0.209 10.382 1.00 73.12 108 GLU A CA 1
ATOM 911 C C . GLU A 1 108 ? -13.367 0.286 10.876 1.00 73.12 108 GLU A C 1
ATOM 913 O O . GLU A 1 108 ? -13.510 0.680 12.032 1.00 73.12 108 GLU A O 1
ATOM 918 N N . THR A 1 109 ? -14.396 0.197 10.031 1.00 76.00 109 THR A N 1
ATOM 919 C CA . THR A 1 109 ? -15.771 0.549 10.402 1.00 76.00 109 THR A CA 1
ATOM 920 C C . THR A 1 109 ? -16.270 -0.327 11.544 1.00 76.00 109 THR A C 1
ATOM 922 O O . THR A 1 109 ? -16.858 0.171 12.498 1.00 76.00 109 THR A O 1
ATOM 925 N N . ARG A 1 110 ? -15.986 -1.631 11.496 1.00 78.06 110 ARG A N 1
ATOM 926 C CA . ARG A 1 110 ? -16.390 -2.578 12.538 1.00 78.06 110 ARG A CA 1
ATOM 927 C C . ARG A 1 110 ? -15.664 -2.334 13.852 1.00 78.06 110 ARG A C 1
ATOM 929 O O . ARG A 1 110 ? -16.313 -2.362 14.888 1.00 78.06 110 ARG A O 1
ATOM 936 N N . GLN A 1 111 ? -14.367 -2.022 13.828 1.00 79.12 111 GLN A N 1
ATOM 937 C CA . GLN A 1 111 ? -13.647 -1.607 15.036 1.00 79.12 111 GLN A CA 1
ATOM 938 C C . GLN A 1 111 ? -14.289 -0.369 15.667 1.00 79.12 111 GLN A C 1
ATOM 940 O O . GLN A 1 111 ? -14.586 -0.400 16.856 1.00 79.12 111 GLN A O 1
ATOM 945 N N . LYS A 1 112 ? -14.600 0.663 14.872 1.00 81.81 112 LYS A N 1
ATOM 946 C CA . LYS A 1 112 ? -15.300 1.857 15.373 1.00 81.81 112 LYS A CA 1
ATOM 947 C C . LYS A 1 112 ? -16.666 1.512 15.972 1.00 81.81 112 LYS A C 1
ATOM 949 O O . LYS A 1 112 ? -16.982 1.978 17.062 1.00 81.81 112 LYS A O 1
ATOM 954 N N . ILE A 1 113 ? -17.449 0.663 15.304 1.00 86.19 113 ILE A N 1
ATOM 955 C CA . ILE A 1 113 ? -18.757 0.210 15.800 1.00 86.19 113 ILE A CA 1
ATOM 956 C C . ILE A 1 113 ? -18.611 -0.532 17.133 1.00 86.19 113 ILE A C 1
ATOM 958 O O . ILE A 1 113 ? -19.328 -0.215 18.077 1.00 86.19 113 ILE A O 1
ATOM 962 N N . TYR A 1 114 ? -17.671 -1.473 17.250 1.00 88.56 114 TYR A N 1
ATOM 963 C CA . TYR A 1 114 ? -17.447 -2.198 18.503 1.00 88.56 114 TYR A CA 1
ATOM 964 C C . TYR A 1 114 ? -17.011 -1.271 19.637 1.00 88.56 114 TYR A C 1
ATOM 966 O O . TYR A 1 114 ? -17.502 -1.423 20.753 1.00 88.56 114 TYR A O 1
ATOM 974 N N . THR A 1 115 ? -16.153 -0.284 19.364 1.00 89.69 115 THR A N 1
ATOM 975 C CA . THR A 1 115 ? -15.762 0.722 20.360 1.00 89.69 115 THR A CA 1
ATOM 976 C C . THR A 1 115 ? -16.963 1.535 20.839 1.00 89.69 115 THR A C 1
ATOM 978 O O . THR A 1 115 ? -17.123 1.727 22.042 1.00 89.69 115 THR A O 1
ATOM 981 N N . VAL A 1 116 ? -17.840 1.967 19.927 1.00 91.75 116 VAL A N 1
ATOM 982 C CA . VAL A 1 116 ? -19.063 2.703 20.284 1.00 91.75 116 VAL A CA 1
ATOM 983 C C . VAL A 1 116 ? -20.007 1.831 21.111 1.00 91.75 116 VAL A C 1
ATOM 985 O O . VAL A 1 116 ? -20.468 2.268 22.161 1.00 91.75 116 VAL A O 1
ATOM 988 N N . ILE A 1 117 ? -20.256 0.587 20.689 1.00 93.75 117 ILE A N 1
ATOM 989 C CA . ILE A 1 117 ? -21.109 -0.355 21.432 1.00 93.75 117 ILE A CA 1
ATOM 990 C C . ILE A 1 117 ? -20.557 -0.577 22.843 1.00 93.75 117 ILE A C 1
ATOM 992 O O . ILE A 1 117 ? -21.303 -0.498 23.816 1.00 93.75 117 ILE A O 1
ATOM 996 N N . PHE A 1 118 ? -19.250 -0.810 22.968 1.00 94.88 118 PHE A N 1
ATOM 997 C CA . PHE A 1 118 ? -18.600 -0.995 24.260 1.00 94.88 118 PHE A CA 1
ATOM 998 C C . PHE A 1 118 ? -18.751 0.240 25.161 1.00 94.88 118 PHE A C 1
ATOM 1000 O O . PHE A 1 118 ? -19.102 0.103 26.333 1.00 94.88 118 PHE A O 1
ATOM 1007 N N . ALA A 1 119 ? -18.560 1.444 24.614 1.00 94.62 119 ALA A N 1
ATOM 1008 C CA . ALA A 1 119 ? -18.740 2.692 25.353 1.00 94.62 119 ALA A CA 1
ATOM 1009 C C . ALA A 1 119 ? -20.186 2.877 25.844 1.00 94.62 119 ALA A C 1
ATOM 1011 O O . ALA A 1 119 ? -20.395 3.274 26.990 1.00 94.62 119 ALA A O 1
ATOM 1012 N N . VAL A 1 120 ? -21.181 2.541 25.014 1.00 96.62 120 VAL A N 1
ATOM 1013 C CA . VAL A 1 120 ? -22.603 2.598 25.391 1.00 96.62 120 VAL A CA 1
ATOM 1014 C C . VAL A 1 120 ? -22.904 1.628 26.533 1.00 96.62 120 VAL A C 1
ATOM 1016 O O . VAL A 1 120 ? -23.506 2.036 27.523 1.00 96.62 120 VAL A O 1
ATOM 1019 N N . ILE A 1 121 ? -22.443 0.375 26.439 1.00 96.75 121 ILE A N 1
ATOM 1020 C CA . ILE A 1 121 ? -22.645 -0.633 27.494 1.00 96.75 121 ILE A CA 1
ATOM 1021 C C . ILE A 1 121 ? -22.027 -0.161 28.813 1.00 96.75 121 ILE A C 1
ATOM 1023 O O . ILE A 1 121 ? -22.682 -0.204 29.854 1.00 96.75 121 ILE A O 1
ATOM 1027 N N . LEU A 1 122 ? -20.785 0.328 28.770 1.00 97.00 122 LEU A N 1
ATOM 1028 C CA . LEU A 1 122 ? -20.092 0.831 29.953 1.00 97.00 122 LEU A CA 1
ATOM 1029 C C . LEU A 1 122 ? -20.847 2.007 30.588 1.00 97.00 122 LEU A C 1
ATOM 1031 O O . LEU A 1 122 ? -21.055 2.027 31.800 1.00 97.00 122 LEU A O 1
ATOM 1035 N N . TYR A 1 123 ? -21.305 2.957 29.771 1.00 96.69 123 TYR A N 1
ATOM 1036 C CA . TYR A 1 123 ? -22.083 4.102 30.237 1.00 96.69 123 TYR A CA 1
ATOM 1037 C C . TYR A 1 123 ? -23.402 3.674 30.893 1.00 96.69 123 TYR A C 1
ATOM 1039 O O . TYR A 1 123 ? -23.741 4.159 31.973 1.00 96.69 123 TYR A O 1
ATOM 1047 N N . SER A 1 124 ? -24.128 2.726 30.290 1.00 95.81 124 SER A N 1
ATOM 1048 C CA . SER A 1 124 ? -25.367 2.188 30.861 1.00 95.81 124 SER A CA 1
ATOM 1049 C C . SER A 1 124 ? -25.138 1.508 32.213 1.00 95.81 124 SER A C 1
ATOM 1051 O O . SER A 1 124 ? -25.923 1.729 33.134 1.00 95.81 124 SER A O 1
ATOM 1053 N N . LEU A 1 125 ? -24.057 0.734 32.364 1.00 96.88 125 LEU A N 1
ATOM 1054 C CA . LEU A 1 125 ? -23.708 0.085 33.633 1.00 96.88 125 LEU A CA 1
ATOM 1055 C C . LEU A 1 125 ? -23.371 1.104 34.728 1.00 96.88 125 LEU A C 1
ATOM 1057 O O . LEU A 1 125 ? -23.863 0.979 35.849 1.00 96.88 125 LEU A O 1
ATOM 1061 N N . LEU A 1 126 ? -22.587 2.136 34.401 1.00 96.19 126 LEU A N 1
ATOM 1062 C CA . LEU A 1 126 ? -22.259 3.214 3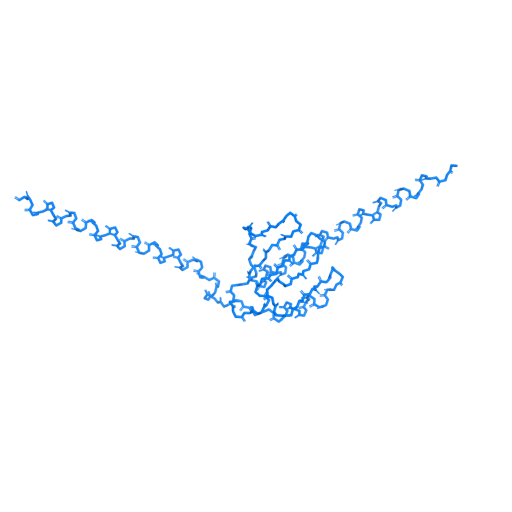5.338 1.00 96.19 126 LEU A CA 1
ATOM 1063 C C . LEU A 1 126 ? -23.514 3.976 35.776 1.00 96.19 126 LEU A C 1
ATOM 1065 O O . LEU A 1 126 ? -23.716 4.205 36.968 1.00 96.19 126 LEU A O 1
ATOM 1069 N N . PHE A 1 127 ? -24.387 4.320 34.828 1.00 94.88 127 PHE A N 1
ATOM 1070 C CA . PHE A 1 127 ? -25.644 5.005 35.120 1.00 94.88 127 PHE A CA 1
ATOM 1071 C C . PHE A 1 127 ? -26.553 4.172 36.033 1.00 94.88 127 PHE A C 1
ATOM 1073 O O . PHE A 1 127 ? -27.110 4.697 37.001 1.00 94.88 127 PHE A O 1
ATOM 1080 N N . LEU A 1 128 ? -26.677 2.868 35.762 1.00 94.75 128 LEU A N 1
ATOM 1081 C CA . LEU A 1 128 ? -27.459 1.953 36.592 1.00 94.75 128 LEU A CA 1
ATOM 1082 C C . LEU A 1 128 ? -26.866 1.836 38.004 1.00 94.75 128 LEU A C 1
ATOM 1084 O O . LEU A 1 128 ? -27.603 1.917 38.984 1.00 94.75 128 LEU A O 1
ATOM 1088 N N . GLY A 1 129 ? -25.539 1.716 38.113 1.00 93.69 129 GLY A N 1
ATOM 1089 C CA . GLY A 1 129 ? -24.831 1.670 39.392 1.00 93.69 129 GLY A CA 1
ATOM 1090 C C . GLY A 1 129 ? -25.082 2.917 40.242 1.00 93.69 129 GLY A C 1
ATOM 1091 O O . GLY A 1 129 ? -25.460 2.803 41.405 1.00 93.69 129 GLY A O 1
ATOM 1092 N N . ILE A 1 130 ? -24.980 4.110 39.645 1.00 93.19 130 ILE A N 1
ATOM 1093 C CA . ILE A 1 130 ? -25.287 5.380 40.323 1.00 93.19 130 ILE A CA 1
ATOM 1094 C C . ILE A 1 130 ? -26.750 5.405 40.773 1.00 93.19 130 ILE A C 1
ATOM 1096 O O . ILE A 1 130 ? -27.034 5.770 41.913 1.00 93.19 130 ILE A O 1
ATOM 1100 N N . ARG A 1 131 ? -27.695 4.994 39.917 1.00 89.75 131 ARG A N 1
ATOM 1101 C CA . ARG A 1 131 ? -29.124 4.947 40.269 1.00 89.75 131 ARG A CA 1
ATOM 1102 C C . ARG A 1 131 ? -29.404 4.023 41.453 1.00 89.75 131 ARG A C 1
ATOM 1104 O O . ARG A 1 131 ? -30.171 4.421 42.324 1.00 89.75 131 ARG A O 1
ATOM 1111 N N . ILE A 1 132 ? -28.785 2.843 41.500 1.00 92.00 132 ILE A N 1
ATOM 1112 C CA . ILE A 1 132 ? -28.934 1.894 42.613 1.00 92.00 132 ILE A CA 1
ATOM 1113 C C . ILE A 1 132 ? -28.393 2.508 43.905 1.00 92.00 132 ILE A C 1
ATOM 1115 O O . ILE A 1 132 ? -29.113 2.557 44.896 1.00 92.00 132 ILE A O 1
ATOM 1119 N N . VAL A 1 133 ? -27.171 3.050 43.877 1.00 89.62 133 VAL A N 1
ATOM 1120 C CA . VAL A 1 133 ? -26.551 3.681 45.052 1.00 89.62 133 VAL A CA 1
ATOM 1121 C C . VAL A 1 133 ? -27.417 4.835 45.556 1.00 89.62 133 VAL A C 1
ATOM 1123 O O . VAL A 1 133 ? -27.810 4.849 46.714 1.00 89.62 133 VAL A O 1
ATOM 1126 N N . THR A 1 134 ? -27.800 5.765 44.681 1.00 87.56 134 THR A N 1
ATOM 1127 C CA . THR A 1 134 ? -28.601 6.940 45.070 1.00 87.56 134 THR A CA 1
ATOM 1128 C C . THR A 1 134 ? -30.013 6.563 45.537 1.00 87.56 134 THR A C 1
ATOM 1130 O O . THR A 1 134 ? -30.592 7.256 46.368 1.00 87.56 134 THR A O 1
ATOM 1133 N N . GLY A 1 135 ? -30.579 5.476 45.005 1.00 80.62 135 GLY A N 1
ATOM 1134 C CA . GLY A 1 135 ? -31.879 4.943 45.413 1.00 80.62 135 GLY A CA 1
ATOM 1135 C C . GLY A 1 135 ? -31.860 4.247 46.774 1.00 80.62 135 GLY A C 1
ATOM 1136 O O . GLY A 1 135 ? -32.874 4.265 47.454 1.00 80.62 135 GLY A O 1
ATOM 1137 N N . MET A 1 136 ? -30.724 3.681 47.191 1.00 73.19 136 MET A N 1
ATOM 1138 C CA . MET A 1 136 ? -30.567 3.059 48.513 1.00 73.19 136 MET A CA 1
ATOM 1139 C C . MET A 1 136 ? -30.403 4.073 49.657 1.00 73.19 136 MET A C 1
ATOM 1141 O O . MET A 1 136 ? -30.570 3.704 50.814 1.00 73.19 136 MET A O 1
ATOM 1145 N N . PHE A 1 137 ? -30.061 5.329 49.353 1.00 65.31 137 PHE A N 1
ATOM 1146 C CA . PHE A 1 137 ? -29.880 6.401 50.343 1.00 65.31 137 PHE A CA 1
ATOM 1147 C C . PHE A 1 137 ? -31.129 7.285 50.539 1.00 65.31 137 PHE A C 1
ATOM 1149 O O . PHE A 1 137 ? -31.040 8.330 51.184 1.00 65.31 137 PHE A O 1
ATOM 1156 N N . LYS A 1 138 ? -32.278 6.891 49.980 1.00 57.66 138 LYS A N 1
ATOM 1157 C CA . LYS A 1 138 ? -33.592 7.502 50.226 1.00 57.66 138 LYS A CA 1
ATOM 1158 C C . LYS A 1 138 ? -34.471 6.548 51.013 1.00 57.66 138 LYS A C 1
ATOM 1160 O O . LYS A 1 138 ? -35.217 7.064 51.870 1.00 57.66 138 LYS A O 1
#